Protein AF-A0A812RP19-F1 (afdb_monomer)

Solvent-accessible surface area (backbone atoms only — not comparable to full-atom values): 4779 Å² total; per-residue (Å²): 86,59,49,85,100,43,95,50,76,68,36,69,48,82,82,50,73,82,58,61,76,41,79,47,80,65,29,28,40,33,35,70,37,45,39,54,67,66,57,79,80,40,101,54,94,68,86,44,77,41,81,46,75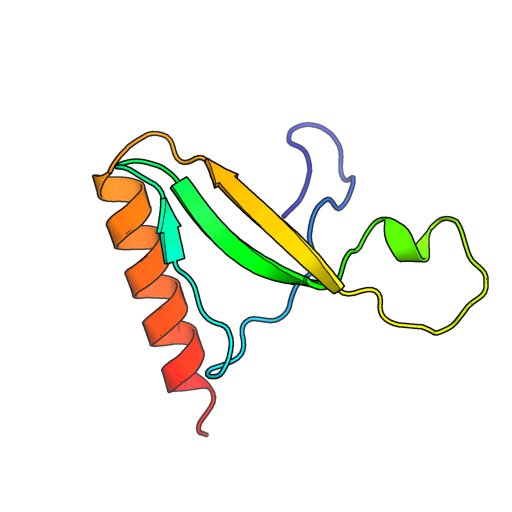,50,78,47,98,36,47,68,54,42,54,53,51,51,50,53,52,51,54,56,28,63,67,68,79,122

Foldseek 3Di:
DADPPDRHDAFDFDQALPWDWDDDPQFKIKTKGFGPVVVVPDPDPDGDIDIDIDGHPGSVVVVVVVVVSNVVNVVVPD

Secondary structure (DSSP, 8-state):
-B-TTS--B-------TT---EEETTTEEEEEEE-SSTTTT-------EEEEEEE-S-HHHHHHHHHHHHHHHHGGG-

Sequence (78 aa):
MRMRGVLKLLLNTPVFPTTRYEMVGQKSVRFVGVDAEAQDGTKSEEVSFSAFRLNLHSSDQQGKFLAVLRDAADGAKD

pLDDT: mean 84.88, std 13.82, range [42.62, 97.06]

InterPro domains:
  IPR011993 PH-like domain superfamily [G3DSA:2.30.29.30] (1-77)

Nearest PDB structures (foldseek):
  7mo0-assembly2_D  TM=7.648E-01  e=1.657E-02  Homo sapiens
  4khb-assembly4_G  TM=4.699E-01  e=2.888E-01  Thermochaetoides thermophila DSM 1495
  6y57-assembly1_LB  TM=5.017E-01  e=2.542E+00  Homo sapiens
  7wkk-assembly1_D  TM=4.371E-01  e=3.691E+00  Xenopus laevis
  7alb-assembly2_N  TM=3.797E-01  e=3.927E+00  Homo sapiens

Organism: NCBI:txid878477

Mean predicted aligned error: 6.24 Å

Radius of gyration: 13.96 Å; Cα contacts (8 Å, |Δi|>4): 102; chains: 1; bounding box: 31×34×32 Å

Structure (mmCIF, N/CA/C/O backbone):
data_AF-A0A812RP19-F1
#
_entry.id   AF-A0A812RP19-F1
#
loop_
_atom_site.group_PDB
_atom_site.id
_atom_site.type_symbol
_atom_site.label_atom_id
_atom_site.label_alt_id
_atom_site.label_comp_id
_atom_site.label_asym_id
_atom_site.label_entity_id
_atom_site.label_seq_id
_atom_site.pdbx_PDB_ins_code
_atom_site.Cartn_x
_atom_site.Cartn_y
_atom_site.Cartn_z
_atom_site.occupancy
_atom_site.B_iso_or_equiv
_atom_site.auth_seq_id
_atom_site.auth_comp_id
_atom_site.auth_asym_id
_atom_site.auth_atom_id
_atom_site.pdbx_PDB_model_num
ATOM 1 N N . MET A 1 1 ? -7.502 4.135 -5.502 1.00 90.00 1 MET A N 1
ATOM 2 C CA . MET A 1 1 ? -8.450 4.249 -4.369 1.00 90.00 1 MET A CA 1
ATOM 3 C C . MET A 1 1 ? -9.437 5.380 -4.629 1.00 90.00 1 MET A C 1
ATOM 5 O O . MET A 1 1 ? -9.052 6.392 -5.208 1.00 90.00 1 MET A O 1
ATOM 9 N N . ARG A 1 2 ? -10.694 5.219 -4.203 1.00 90.81 2 ARG A N 1
ATOM 10 C CA . ARG A 1 2 ? -11.745 6.247 -4.295 1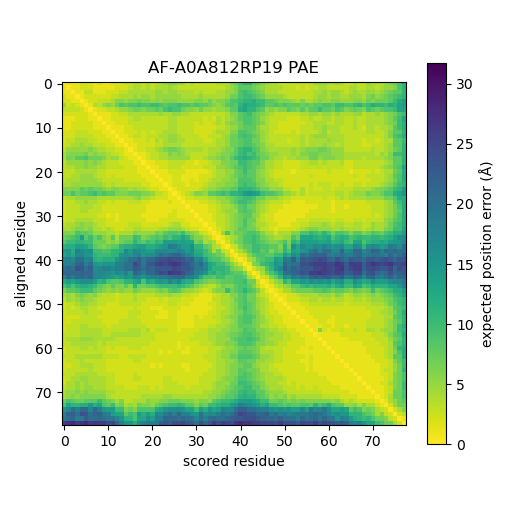.00 90.81 2 ARG A CA 1
ATOM 11 C C . ARG A 1 2 ? -12.336 6.530 -2.919 1.00 90.81 2 ARG A C 1
ATOM 13 O O . ARG A 1 2 ? -12.293 5.661 -2.047 1.00 90.81 2 ARG A O 1
ATOM 20 N N . MET A 1 3 ? -12.883 7.727 -2.739 1.00 90.75 3 MET A N 1
ATOM 21 C CA . MET A 1 3 ? -13.640 8.064 -1.536 1.00 90.75 3 MET A CA 1
ATOM 22 C C . MET A 1 3 ? -14.896 7.181 -1.459 1.00 90.75 3 MET A C 1
ATOM 24 O O . MET A 1 3 ? -15.526 6.881 -2.468 1.00 90.75 3 MET A O 1
ATOM 28 N N . ARG A 1 4 ? -15.278 6.714 -0.269 1.00 92.88 4 ARG A N 1
ATOM 29 C CA . ARG A 1 4 ? -16.521 5.943 -0.126 1.00 92.88 4 ARG A CA 1
ATOM 30 C C . ARG A 1 4 ? -17.721 6.886 -0.246 1.00 92.88 4 ARG A C 1
ATOM 32 O O . ARG A 1 4 ? -17.724 7.945 0.365 1.00 92.88 4 ARG A O 1
ATOM 39 N N . GLY A 1 5 ? -18.743 6.487 -1.003 1.00 94.69 5 GLY A N 1
ATOM 40 C CA . GLY A 1 5 ? -19.975 7.271 -1.177 1.00 94.69 5 GLY A CA 1
ATOM 41 C C . GLY A 1 5 ? -19.878 8.405 -2.203 1.00 94.69 5 GLY A C 1
ATOM 42 O O . GLY A 1 5 ? -20.900 8.982 -2.552 1.00 94.69 5 GLY A O 1
ATOM 43 N N . VAL A 1 6 ? -18.684 8.686 -2.734 1.00 91.69 6 VAL A N 1
ATOM 44 C CA . VAL A 1 6 ? -18.455 9.679 -3.792 1.00 91.69 6 VAL A CA 1
ATOM 45 C C . VAL A 1 6 ? -17.481 9.080 -4.801 1.00 91.69 6 VAL A C 1
ATOM 47 O O . VAL A 1 6 ? -16.466 8.520 -4.414 1.00 91.69 6 VAL A O 1
ATOM 50 N N . LEU A 1 7 ? -17.714 9.218 -6.106 1.00 86.75 7 LEU A N 1
ATOM 51 C CA . LEU A 1 7 ? -16.812 8.657 -7.125 1.00 86.75 7 LEU A CA 1
ATOM 52 C C . LEU A 1 7 ? -15.459 9.395 -7.245 1.00 86.75 7 LEU A C 1
ATOM 54 O O . LEU A 1 7 ? -14.720 9.145 -8.194 1.00 86.75 7 LEU A O 1
ATOM 58 N N . LYS A 1 8 ? -15.091 10.261 -6.293 1.00 87.19 8 LYS A N 1
ATOM 59 C CA . LYS A 1 8 ? -13.826 11.007 -6.304 1.00 87.19 8 LYS A CA 1
ATOM 60 C C . LYS A 1 8 ? -12.626 10.066 -6.164 1.00 87.19 8 LYS A C 1
ATOM 62 O O . LYS A 1 8 ? -12.600 9.184 -5.300 1.00 87.19 8 LYS A O 1
ATOM 67 N N . LEU A 1 9 ? -11.629 10.268 -7.019 1.00 87.06 9 LEU A N 1
ATOM 68 C CA . LEU A 1 9 ? -10.365 9.540 -7.023 1.00 87.06 9 LEU A CA 1
ATOM 69 C C . LEU A 1 9 ? -9.417 10.164 -5.987 1.00 87.06 9 LEU A C 1
ATOM 71 O O . LEU A 1 9 ? -9.270 11.376 -5.956 1.00 87.06 9 LEU A O 1
ATOM 75 N N . LEU A 1 10 ? -8.836 9.341 -5.109 1.00 87.69 10 LEU A N 1
ATOM 76 C CA . LEU A 1 10 ? -7.949 9.801 -4.024 1.00 87.69 10 LEU A CA 1
ATOM 77 C C . LEU A 1 10 ? -6.492 9.389 -4.225 1.00 87.69 10 LEU A C 1
ATOM 79 O O . LEU A 1 10 ? -5.582 10.006 -3.695 1.00 87.69 10 LEU A O 1
ATOM 83 N N . LEU A 1 11 ? -6.277 8.285 -4.934 1.00 88.56 11 LEU A N 1
ATOM 84 C CA . LEU A 1 11 ? -4.952 7.744 -5.193 1.00 88.56 11 LEU A CA 1
ATOM 85 C C . LEU A 1 11 ? -5.024 6.898 -6.454 1.00 88.56 11 LEU A C 1
ATOM 87 O O . LEU A 1 11 ? -5.846 5.977 -6.517 1.00 88.56 11 LEU A O 1
ATOM 91 N N . ASN A 1 12 ? -4.150 7.165 -7.414 1.00 88.12 12 ASN A N 1
ATOM 92 C CA . ASN A 1 12 ? -4.012 6.361 -8.623 1.00 88.12 12 ASN A CA 1
ATOM 93 C C . ASN A 1 12 ? -2.544 6.048 -8.899 1.00 88.12 12 ASN A C 1
ATOM 95 O O . ASN A 1 12 ? -2.019 6.378 -9.957 1.00 88.12 12 ASN A O 1
ATOM 99 N N . THR A 1 13 ? -1.861 5.463 -7.916 1.00 88.44 13 THR A N 1
ATOM 100 C CA . THR A 1 13 ? -0.463 5.088 -8.111 1.00 88.44 13 THR A CA 1
ATOM 101 C C . THR A 1 13 ? -0.368 3.704 -8.757 1.00 88.44 13 THR A C 1
ATOM 103 O O . THR A 1 13 ? -1.007 2.770 -8.260 1.00 88.44 13 THR A O 1
ATOM 106 N N . PRO A 1 14 ? 0.434 3.534 -9.820 1.00 87.50 14 PRO A N 1
ATOM 107 C CA . PRO A 1 14 ? 0.860 2.208 -10.251 1.00 87.50 14 PRO A CA 1
ATOM 108 C C . PRO A 1 14 ? 1.666 1.520 -9.141 1.00 87.50 14 PRO A C 1
ATOM 110 O O . PRO A 1 14 ? 2.311 2.178 -8.316 1.00 87.50 14 PRO A O 1
ATOM 113 N N . VAL A 1 15 ? 1.607 0.190 -9.121 1.00 88.12 15 VAL A N 1
ATOM 114 C CA . VAL A 1 15 ? 2.416 -0.657 -8.239 1.00 88.12 15 VAL A CA 1
ATOM 115 C C . VAL A 1 15 ? 3.632 -1.100 -9.041 1.00 88.12 15 VAL A C 1
ATOM 117 O O . VAL A 1 15 ? 3.486 -1.847 -10.004 1.00 88.12 15 VAL A O 1
ATOM 120 N N . PHE A 1 16 ? 4.817 -0.616 -8.670 1.00 85.38 16 PHE A N 1
ATOM 121 C CA . PHE A 1 16 ? 6.065 -1.025 -9.309 1.00 85.38 16 PHE A CA 1
ATOM 122 C C . PHE A 1 16 ? 6.845 -1.989 -8.415 1.00 85.38 16 PHE A C 1
ATOM 124 O O . PHE A 1 16 ? 6.828 -1.826 -7.192 1.00 85.38 16 PHE A O 1
ATOM 131 N N . PRO A 1 17 ? 7.633 -2.911 -8.998 1.00 84.12 17 PRO A N 1
ATOM 132 C CA . PRO A 1 17 ? 8.546 -3.760 -8.229 1.00 84.12 17 PRO A CA 1
ATOM 133 C C . PRO A 1 17 ? 9.589 -2.974 -7.428 1.00 84.12 17 PRO A C 1
ATOM 135 O O . PRO A 1 17 ? 10.118 -3.453 -6.431 1.00 84.12 17 PRO A O 1
ATOM 138 N N . THR A 1 18 ? 9.888 -1.749 -7.861 1.00 85.75 18 THR A N 1
ATOM 139 C CA . THR A 1 18 ? 10.840 -0.847 -7.210 1.00 85.75 18 THR A CA 1
ATOM 140 C C . THR A 1 18 ? 10.210 0.005 -6.107 1.00 85.75 18 THR A C 1
ATOM 142 O O . THR A 1 18 ? 10.942 0.646 -5.347 1.00 85.75 18 THR A O 1
ATOM 145 N N . THR A 1 19 ? 8.877 0.024 -5.982 1.00 89.31 19 THR A N 1
ATOM 146 C CA . THR A 1 19 ? 8.196 0.798 -4.941 1.00 89.31 19 THR A CA 1
ATOM 147 C C . THR A 1 19 ? 8.456 0.169 -3.578 1.00 89.31 19 THR A C 1
ATOM 149 O O . THR A 1 19 ? 8.106 -0.980 -3.315 1.00 89.31 19 THR A O 1
ATOM 152 N N . ARG A 1 20 ? 9.048 0.948 -2.668 1.00 91.31 20 ARG A N 1
ATOM 153 C CA . ARG A 1 20 ? 9.236 0.529 -1.278 1.00 91.31 20 ARG A CA 1
ATOM 154 C C . ARG A 1 20 ? 7.964 0.779 -0.475 1.00 91.31 20 ARG A C 1
ATOM 156 O O . ARG A 1 20 ? 7.516 1.919 -0.355 1.00 91.31 20 ARG A O 1
ATOM 163 N N . TYR A 1 21 ? 7.427 -0.293 0.099 1.00 93.69 21 TYR A N 1
ATOM 164 C CA . TYR A 1 21 ? 6.319 -0.257 1.046 1.00 93.69 21 TYR A CA 1
ATOM 165 C C . TYR A 1 21 ? 6.848 -0.552 2.448 1.00 93.69 21 TYR A C 1
ATOM 167 O O . TYR A 1 21 ? 7.324 -1.650 2.730 1.00 93.69 21 TYR A O 1
ATOM 175 N N . GLU A 1 22 ? 6.773 0.435 3.333 1.00 94.88 22 GLU A N 1
ATOM 176 C CA . GLU A 1 22 ? 7.314 0.356 4.687 1.00 94.88 22 GLU A CA 1
ATOM 177 C C . GLU A 1 22 ? 6.191 0.175 5.703 1.00 94.88 22 GLU A C 1
ATOM 179 O O . GLU A 1 22 ? 5.204 0.916 5.705 1.00 94.88 22 GLU A O 1
ATOM 184 N N . MET A 1 23 ? 6.345 -0.787 6.612 1.00 95.69 23 MET A N 1
ATOM 185 C CA . MET A 1 23 ? 5.453 -0.902 7.762 1.00 95.69 23 MET A CA 1
ATOM 186 C C . MET A 1 23 ? 5.700 0.255 8.730 1.00 95.69 23 MET A C 1
ATOM 188 O O . MET A 1 23 ? 6.825 0.492 9.162 1.00 95.69 23 MET A O 1
ATOM 192 N N . VAL A 1 24 ? 4.629 0.944 9.117 1.00 95.19 24 VAL A N 1
ATOM 193 C CA . VAL A 1 24 ? 4.656 1.988 10.142 1.00 95.19 24 VAL A CA 1
ATOM 194 C C . VAL A 1 24 ? 3.766 1.543 11.299 1.00 95.19 24 VAL A C 1
ATOM 196 O O . VAL A 1 24 ? 2.536 1.581 11.222 1.00 95.19 24 VAL A O 1
ATOM 199 N N . GLY A 1 25 ? 4.396 1.088 12.381 1.00 94.19 25 GLY A N 1
ATOM 200 C CA . GLY A 1 25 ? 3.692 0.448 13.492 1.00 94.19 25 GLY A CA 1
ATOM 201 C C . GLY A 1 25 ? 2.937 -0.811 13.049 1.00 94.19 25 GLY A C 1
ATOM 202 O O . GLY A 1 25 ? 3.334 -1.491 12.105 1.00 94.19 25 GLY A O 1
ATOM 203 N N . GLN A 1 26 ? 1.829 -1.114 13.727 1.00 93.00 26 GLN A N 1
ATOM 204 C CA . GLN A 1 26 ? 1.091 -2.372 13.542 1.00 93.00 26 GLN A CA 1
ATOM 205 C C . GLN A 1 26 ? -0.090 -2.289 12.565 1.00 93.00 26 GLN A C 1
ATOM 207 O O . GLN A 1 26 ? -0.818 -3.262 12.426 1.00 93.00 26 GLN A O 1
ATOM 212 N N . LYS A 1 27 ? -0.383 -1.124 11.973 1.00 95.69 27 LYS A N 1
ATOM 213 C CA . LYS A 1 27 ? -1.605 -0.927 11.166 1.00 95.69 27 LYS A CA 1
ATOM 214 C C . LYS A 1 27 ? -1.445 0.063 10.017 1.00 95.69 27 LYS A C 1
ATOM 216 O O . LYS A 1 27 ? -2.444 0.457 9.423 1.00 95.69 27 LYS A O 1
ATOM 221 N N . SER A 1 28 ? -0.231 0.507 9.705 1.00 97.06 28 SER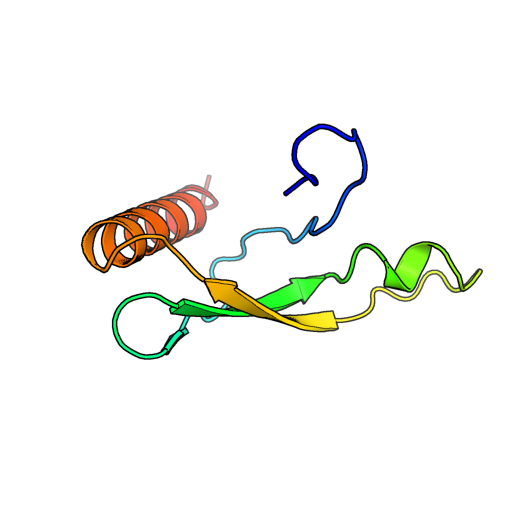 A N 1
ATOM 222 C CA . SER A 1 28 ? -0.025 1.498 8.648 1.00 97.06 28 SER A CA 1
ATOM 223 C C . SER A 1 28 ? 1.056 1.069 7.669 1.00 97.06 28 SER A C 1
ATOM 225 O O . SER A 1 28 ? 2.029 0.421 8.047 1.00 97.06 28 SER A O 1
ATOM 227 N N . VAL A 1 29 ? 0.915 1.472 6.412 1.00 96.81 29 VAL A N 1
ATOM 228 C CA . VAL A 1 29 ? 1.941 1.302 5.379 1.00 96.81 29 VAL A CA 1
ATOM 229 C C . VAL A 1 29 ? 2.281 2.666 4.799 1.00 96.81 29 VAL A C 1
ATOM 231 O O .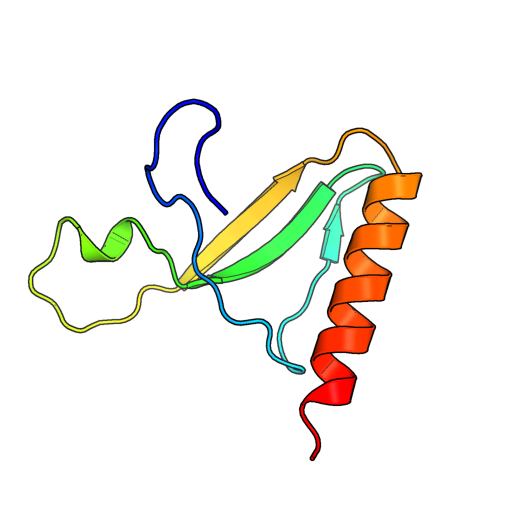 VAL A 1 29 ? 1.378 3.454 4.514 1.00 96.81 29 VAL A O 1
ATOM 234 N N . ARG A 1 30 ? 3.571 2.954 4.637 1.00 96.50 30 ARG A N 1
ATOM 235 C CA . ARG A 1 30 ? 4.075 4.155 3.970 1.00 96.50 30 ARG A CA 1
ATOM 236 C C . ARG A 1 30 ? 4.688 3.786 2.625 1.00 96.50 30 ARG A C 1
ATOM 238 O O . ARG A 1 30 ? 5.371 2.773 2.527 1.00 96.50 30 ARG A O 1
ATOM 245 N N . PHE A 1 31 ? 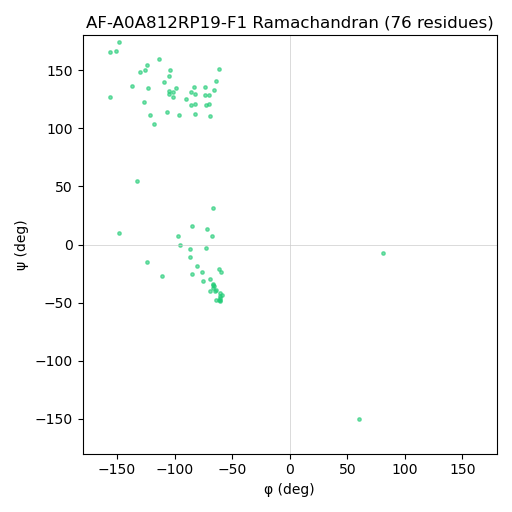4.448 4.603 1.608 1.00 94.94 31 PHE A N 1
ATOM 246 C CA . PHE A 1 31 ? 5.059 4.459 0.285 1.00 94.94 31 PHE A CA 1
ATOM 247 C C . PHE A 1 31 ? 5.073 5.802 -0.446 1.00 94.94 31 PHE A C 1
ATOM 249 O O . PHE A 1 31 ? 4.385 6.744 -0.049 1.00 94.94 31 PHE A O 1
ATOM 256 N N . VAL A 1 32 ? 5.854 5.889 -1.518 1.00 93.25 32 VAL A N 1
ATOM 257 C CA . VAL A 1 32 ? 5.818 7.013 -2.463 1.00 93.25 32 VAL A CA 1
ATOM 258 C C . VAL A 1 32 ? 4.984 6.595 -3.667 1.00 93.25 32 VAL A C 1
ATOM 260 O O . VAL A 1 32 ? 5.132 5.475 -4.157 1.00 93.25 32 VAL A O 1
ATOM 263 N N . GLY A 1 33 ? 4.095 7.472 -4.121 1.00 91.00 33 GLY A N 1
ATOM 264 C CA . GLY A 1 33 ? 3.229 7.209 -5.263 1.00 91.00 33 GLY A CA 1
ATOM 265 C C . GLY A 1 33 ? 2.903 8.469 -6.050 1.00 91.00 33 GLY A C 1
ATOM 266 O O . GLY A 1 33 ? 3.261 9.574 -5.645 1.00 91.00 33 GLY A O 1
ATOM 267 N N . VAL A 1 34 ? 2.210 8.284 -7.169 1.00 87.19 34 VAL A N 1
ATOM 268 C CA . VAL A 1 34 ? 1.721 9.393 -7.996 1.00 87.19 34 VAL A CA 1
ATOM 269 C C . VAL A 1 34 ? 0.539 10.071 -7.309 1.00 87.19 34 VAL A C 1
ATOM 271 O O . VAL A 1 34 ? -0.428 9.409 -6.914 1.00 87.19 34 VAL A O 1
ATOM 274 N N . ASP A 1 35 ? 0.626 11.391 -7.178 1.00 82.00 35 ASP A N 1
ATOM 275 C CA . ASP A 1 35 ? -0.427 12.217 -6.607 1.00 82.00 35 ASP A CA 1
ATOM 276 C C . ASP A 1 35 ? -1.500 12.534 -7.652 1.00 82.00 35 ASP A C 1
ATOM 278 O O . ASP A 1 35 ? -1.263 13.250 -8.624 1.00 82.00 35 ASP A O 1
ATOM 282 N N . ALA A 1 36 ? -2.693 11.974 -7.446 1.00 72.75 36 ALA A N 1
ATOM 283 C CA . ALA A 1 36 ? -3.822 12.165 -8.347 1.00 72.75 36 ALA A CA 1
ATOM 284 C C . ALA A 1 36 ? -4.479 13.548 -8.192 1.00 72.75 36 ALA A C 1
ATOM 286 O O . ALA A 1 36 ? -5.118 14.008 -9.132 1.00 72.75 36 ALA A O 1
ATOM 287 N N . GLU A 1 37 ? -4.344 14.211 -7.037 1.00 70.94 37 GLU A N 1
ATOM 288 C CA . GLU A 1 37 ? -4.944 15.535 -6.810 1.00 70.94 37 GLU A CA 1
ATOM 289 C C . GLU A 1 37 ? -4.046 16.666 -7.322 1.00 70.94 37 GLU A C 1
ATOM 291 O O . GLU A 1 37 ? -4.547 17.717 -7.719 1.00 70.94 37 GLU A O 1
ATOM 296 N N . ALA A 1 38 ? -2.731 16.439 -7.399 1.00 61.72 38 ALA A N 1
ATOM 297 C CA . ALA A 1 38 ? -1.789 17.402 -7.969 1.00 61.72 38 ALA A CA 1
ATOM 298 C C . ALA A 1 38 ? -2.058 17.711 -9.457 1.00 61.72 38 ALA A C 1
ATOM 300 O O . ALA A 1 38 ? -1.666 18.767 -9.943 1.00 61.72 38 ALA A O 1
ATOM 301 N N . GLN A 1 39 ? -2.761 16.830 -10.176 1.00 58.50 39 GLN A N 1
ATOM 302 C CA . GLN A 1 39 ? -3.119 17.048 -11.582 1.00 58.50 39 GLN A CA 1
ATOM 303 C C . GLN A 1 39 ? -4.345 17.957 -11.778 1.00 58.50 39 GLN A C 1
ATOM 305 O O . GLN A 1 39 ? -4.515 18.511 -12.860 1.00 58.50 39 GLN A O 1
ATOM 310 N N . ASP A 1 40 ? -5.184 18.155 -10.754 1.00 59.88 40 ASP A N 1
ATOM 311 C CA . ASP A 1 40 ? -6.486 18.837 -10.894 1.00 59.88 40 ASP A CA 1
ATOM 312 C C . ASP A 1 40 ? -6.391 20.377 -10.767 1.00 59.88 40 ASP A C 1
ATOM 314 O O . ASP A 1 40 ? -7.380 21.090 -10.936 1.00 59.88 40 ASP A O 1
ATOM 318 N N . GLY A 1 41 ? -5.199 20.917 -10.473 1.00 54.59 41 GLY A N 1
ATOM 319 C CA . GLY A 1 41 ? -4.979 22.354 -10.232 1.00 54.59 41 GLY A CA 1
ATOM 320 C C . GLY A 1 41 ? -3.921 23.024 -11.109 1.00 54.59 41 GLY A C 1
ATOM 321 O O . GLY A 1 41 ? -3.887 24.252 -11.203 1.00 54.59 41 GLY A O 1
ATOM 322 N N . THR A 1 42 ? -3.071 22.253 -11.785 1.00 51.59 42 THR A N 1
ATOM 323 C CA . THR A 1 42 ? -1.977 22.779 -12.607 1.00 51.59 42 THR A CA 1
ATOM 324 C C . THR A 1 42 ? -2.060 22.207 -14.011 1.00 51.59 42 THR A C 1
ATOM 326 O O . THR A 1 42 ? -1.978 21.000 -14.194 1.00 51.59 42 THR A O 1
ATOM 329 N N . LYS A 1 43 ? -2.148 23.081 -15.023 1.00 54.31 43 LYS A N 1
ATOM 330 C CA . LYS A 1 43 ? -1.973 22.755 -16.457 1.00 54.31 43 LYS A CA 1
ATOM 331 C C . LYS A 1 43 ? -0.525 22.337 -16.795 1.00 54.31 43 LYS A C 1
ATOM 333 O O . LYS A 1 43 ? -0.023 22.668 -17.863 1.00 54.31 43 LYS A O 1
ATOM 338 N N . SER A 1 44 ? 0.171 21.714 -15.852 1.00 55.12 44 SER A N 1
ATOM 339 C CA . SER A 1 44 ? 1.513 21.176 -16.025 1.00 55.12 44 SER A CA 1
ATOM 340 C C . SER A 1 44 ? 1.362 19.673 -16.218 1.00 55.12 44 SER A C 1
ATOM 342 O O . SER A 1 44 ? 0.720 19.012 -15.406 1.00 55.12 44 SER A O 1
ATOM 344 N N . GLU A 1 45 ? 1.941 19.134 -17.288 1.00 62.41 45 GLU A N 1
ATOM 345 C CA . GLU A 1 45 ? 2.025 17.688 -17.551 1.00 62.41 45 GLU A CA 1
ATOM 346 C C . GLU A 1 45 ? 2.948 16.954 -16.552 1.00 62.41 45 GLU A C 1
ATOM 348 O O . GLU A 1 45 ? 3.237 15.768 -16.711 1.00 62.41 45 GLU A O 1
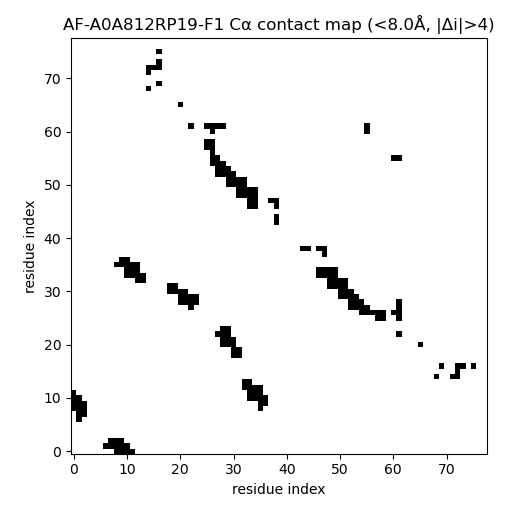ATOM 353 N N . GLU A 1 46 ? 3.434 17.639 -15.514 1.00 67.50 46 GLU A N 1
ATOM 354 C CA . GLU A 1 46 ? 4.332 17.067 -14.523 1.00 67.50 46 GLU A CA 1
ATOM 355 C C . GLU A 1 46 ? 3.608 16.102 -13.580 1.00 67.50 46 GLU A C 1
ATOM 357 O O . GLU A 1 46 ? 2.693 16.444 -12.828 1.00 67.50 46 GLU A O 1
ATOM 362 N N . VAL A 1 47 ? 4.078 14.856 -13.594 1.00 73.50 47 VAL A N 1
ATOM 363 C CA . VAL A 1 47 ? 3.700 13.832 -12.624 1.00 73.50 47 VAL A CA 1
ATOM 364 C C . VAL A 1 47 ? 4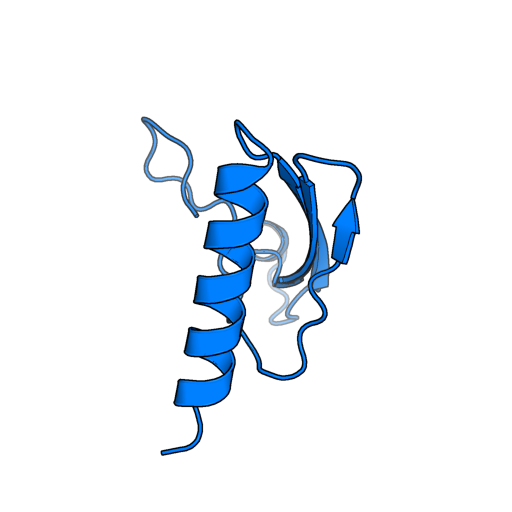.293 14.208 -11.266 1.00 73.50 47 VAL A C 1
ATOM 366 O O . VAL A 1 47 ? 5.505 14.136 -11.067 1.00 73.50 47 VAL A O 1
ATOM 369 N N . SER A 1 48 ? 3.435 14.584 -10.318 1.00 83.38 48 SER A N 1
ATOM 370 C CA . SER A 1 48 ? 3.850 14.836 -8.937 1.00 83.38 48 SER A CA 1
ATOM 371 C C . SER A 1 48 ? 3.929 13.532 -8.140 1.00 83.38 48 SER A C 1
ATOM 373 O O . SER A 1 48 ? 3.027 12.689 -8.202 1.00 83.38 48 SER A O 1
ATOM 375 N N . PHE A 1 49 ? 5.004 13.378 -7.365 1.00 87.19 49 PHE A N 1
ATOM 376 C CA . PHE A 1 49 ? 5.190 12.266 -6.437 1.00 87.19 49 PHE A CA 1
ATOM 377 C C . PHE A 1 49 ? 4.977 12.735 -5.001 1.00 87.19 49 PHE A C 1
ATOM 379 O O . PHE A 1 49 ? 5.621 13.678 -4.543 1.00 87.19 49 PHE A O 1
ATOM 386 N N . SER A 1 50 ? 4.140 12.007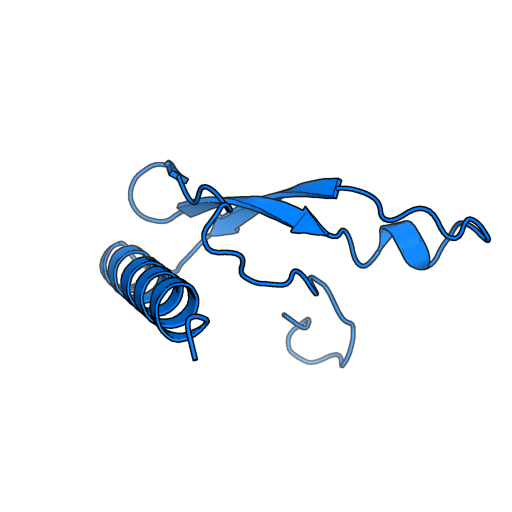 -4.266 1.00 89.69 50 SER A N 1
ATOM 387 C CA . SER A 1 50 ? 3.807 12.297 -2.871 1.00 89.69 50 SER A CA 1
ATOM 388 C C . SER A 1 50 ? 4.065 11.079 -1.984 1.00 89.69 50 SER A C 1
ATOM 390 O O . SER A 1 50 ? 3.967 9.924 -2.411 1.00 89.69 50 SER A O 1
ATOM 392 N N . ALA A 1 51 ? 4.410 11.330 -0.719 1.00 92.19 51 ALA A N 1
ATOM 393 C CA . ALA A 1 51 ? 4.524 10.285 0.292 1.00 92.19 51 ALA A CA 1
ATOM 394 C C . ALA A 1 51 ? 3.153 10.023 0.924 1.00 92.19 51 ALA A C 1
ATOM 396 O O . ALA A 1 51 ? 2.573 10.899 1.564 1.00 92.19 51 ALA A O 1
ATOM 397 N N . PHE A 1 52 ? 2.665 8.793 0.802 1.00 93.62 52 PHE A N 1
ATOM 398 C CA . PHE A 1 52 ? 1.380 8.369 1.341 1.00 93.62 52 PHE A CA 1
ATOM 399 C C . PHE A 1 52 ? 1.561 7.510 2.585 1.00 93.62 52 PHE A C 1
ATOM 401 O O . PHE A 1 52 ? 2.488 6.703 2.681 1.00 93.62 52 PHE A O 1
ATOM 408 N N . ARG A 1 53 ? 0.628 7.649 3.530 1.00 95.44 53 ARG A N 1
ATOM 409 C CA . ARG A 1 53 ? 0.457 6.737 4.663 1.00 95.44 53 ARG A CA 1
ATOM 410 C C . ARG A 1 53 ? -0.951 6.157 4.627 1.00 95.44 53 ARG A C 1
ATOM 412 O O . ARG A 1 53 ? -1.921 6.862 4.887 1.00 95.44 53 ARG A O 1
ATOM 419 N N . LEU A 1 54 ? -1.051 4.863 4.349 1.00 94.88 54 LEU A N 1
ATOM 420 C CA . LEU A 1 54 ? -2.301 4.118 4.399 1.00 94.88 54 LEU A CA 1
ATOM 421 C C . LEU A 1 54 ? -2.492 3.539 5.800 1.00 94.88 54 LEU A C 1
ATOM 423 O O . LEU A 1 54 ? -1.621 2.827 6.292 1.00 94.88 54 LEU A O 1
ATOM 427 N N . ASN A 1 55 ? -3.627 3.825 6.433 1.00 96.50 55 ASN A N 1
ATOM 428 C CA . ASN A 1 55 ? -4.011 3.234 7.714 1.00 96.50 55 ASN A CA 1
ATOM 429 C C . ASN A 1 55 ? -5.040 2.124 7.477 1.00 96.50 55 ASN A C 1
ATOM 431 O O . ASN A 1 55 ? -6.027 2.326 6.774 1.00 96.50 55 ASN A O 1
ATOM 435 N N . LEU A 1 56 ? -4.807 0.964 8.078 1.00 96.31 56 LEU A N 1
ATOM 436 C CA . LEU A 1 56 ? -5.599 -0.252 7.935 1.00 96.31 56 LEU A CA 1
ATOM 437 C C . LEU A 1 56 ? -6.283 -0.592 9.263 1.00 96.31 56 LEU A C 1
ATOM 439 O O . LEU A 1 56 ? -5.876 -0.148 10.337 1.00 96.31 56 LEU A O 1
ATOM 443 N N . HIS A 1 57 ? -7.343 -1.397 9.208 1.00 95.12 57 HIS A N 1
ATOM 444 C CA . HIS A 1 57 ? -8.144 -1.709 10.397 1.00 95.12 57 HIS A CA 1
ATOM 445 C C . HIS A 1 57 ? -7.398 -2.588 11.422 1.00 95.12 57 HIS A C 1
ATOM 447 O O . HIS A 1 57 ? -7.624 -2.480 12.635 1.00 95.12 57 HIS A O 1
ATOM 453 N N . SER A 1 58 ? -6.476 -3.435 10.958 1.00 96.19 58 SER A N 1
ATOM 454 C CA . SER A 1 58 ? -5.721 -4.379 11.785 1.00 96.19 58 SER A CA 1
ATOM 455 C C . SER A 1 58 ? -4.333 -4.676 11.209 1.00 96.19 58 SER A C 1
ATOM 457 O O . SER A 1 58 ? -4.053 -4.379 10.046 1.00 96.19 58 SER A O 1
ATOM 459 N N . SER A 1 59 ? -3.480 -5.291 12.030 1.00 95.31 59 SER A N 1
ATOM 460 C CA . SER A 1 59 ? -2.171 -5.816 11.619 1.00 95.31 59 SER A CA 1
ATOM 461 C C . SER A 1 59 ? -2.288 -6.967 10.627 1.00 95.31 59 SER A C 1
ATOM 463 O O . SER A 1 59 ? -1.516 -7.048 9.681 1.00 95.31 59 SER A O 1
ATOM 465 N N 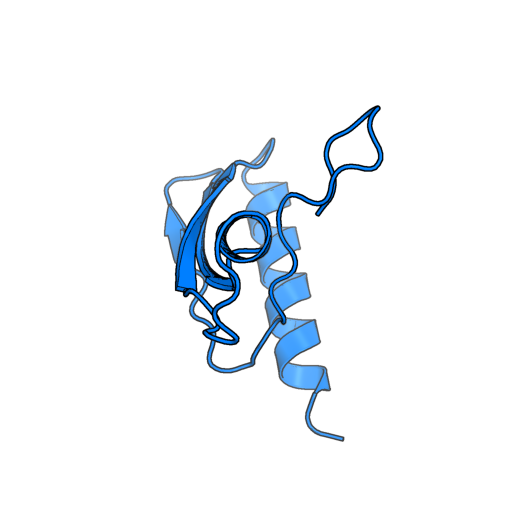. ASP A 1 60 ? -3.301 -7.818 10.781 1.00 97.00 60 ASP A N 1
ATOM 466 C CA . ASP A 1 60 ? -3.613 -8.872 9.812 1.00 97.00 60 ASP A CA 1
ATOM 467 C C . ASP A 1 60 ? -3.895 -8.288 8.415 1.00 97.00 60 ASP A C 1
ATOM 469 O O . ASP A 1 60 ? -3.347 -8.751 7.417 1.00 97.00 60 ASP A O 1
ATOM 473 N N . GLN A 1 61 ? -4.670 -7.200 8.339 1.00 96.81 61 GLN A N 1
ATOM 474 C CA . GLN A 1 61 ? -4.929 -6.509 7.072 1.00 96.81 61 GLN A CA 1
ATOM 475 C C . GLN A 1 61 ? -3.670 -5.843 6.501 1.00 96.81 61 GLN A C 1
ATOM 477 O O . GLN A 1 61 ? -3.495 -5.829 5.287 1.00 96.81 61 GLN A O 1
ATOM 482 N N . GLN A 1 62 ? -2.770 -5.341 7.354 1.00 96.44 62 GLN A N 1
ATOM 483 C CA . GLN A 1 62 ? -1.451 -4.846 6.937 1.00 96.44 62 GLN A CA 1
ATOM 484 C C . GLN A 1 62 ? -0.614 -5.946 6.282 1.00 96.44 62 GLN A C 1
ATOM 486 O O . GLN A 1 62 ? -0.092 -5.734 5.189 1.00 96.44 62 GLN A O 1
ATOM 491 N N . GLY A 1 63 ? -0.544 -7.127 6.900 1.00 95.31 63 GLY A N 1
ATOM 492 C CA . GLY A 1 63 ? 0.167 -8.276 6.338 1.00 95.31 63 GLY A CA 1
ATOM 493 C C . GLY A 1 63 ? -0.419 -8.730 5.000 1.00 95.31 63 GLY A C 1
ATOM 494 O O . GLY A 1 63 ? 0.315 -8.881 4.025 1.00 95.31 63 GLY A O 1
ATOM 495 N N . LYS A 1 64 ? -1.749 -8.871 4.922 1.00 96.12 64 LYS A N 1
ATOM 496 C CA . LYS A 1 64 ? -2.456 -9.254 3.686 1.00 96.12 64 LYS A CA 1
ATOM 497 C C . LYS A 1 64 ? -2.236 -8.251 2.558 1.00 96.12 64 LYS A C 1
ATOM 499 O O . LYS A 1 64 ? -1.961 -8.651 1.433 1.00 96.12 64 LYS A O 1
ATOM 504 N N . PHE A 1 65 ? -2.317 -6.958 2.862 1.00 94.50 65 PHE A N 1
ATOM 505 C CA . PHE A 1 65 ? -2.088 -5.898 1.885 1.00 94.50 65 PHE A CA 1
ATOM 506 C C . PHE A 1 65 ? -0.673 -5.960 1.294 1.00 94.50 65 PHE A C 1
ATOM 508 O O . PHE A 1 65 ? -0.512 -5.909 0.078 1.00 94.50 65 PHE A O 1
ATOM 515 N N . LEU A 1 66 ? 0.348 -6.126 2.139 1.00 93.56 66 LEU A N 1
ATOM 516 C CA . LEU A 1 66 ? 1.739 -6.222 1.687 1.00 93.56 66 LEU A CA 1
ATOM 517 C C . LEU A 1 66 ? 2.009 -7.493 0.874 1.00 93.56 66 LEU A C 1
ATOM 519 O O . LEU A 1 66 ? 2.751 -7.431 -0.103 1.00 93.56 66 LEU A O 1
ATOM 523 N N . ALA A 1 67 ? 1.394 -8.621 1.242 1.00 93.19 67 ALA A N 1
ATOM 524 C CA . ALA A 1 67 ? 1.501 -9.858 0.472 1.00 93.19 67 ALA A CA 1
ATOM 525 C C . ALA A 1 67 ? 0.958 -9.675 -0.954 1.00 93.19 67 ALA A C 1
ATOM 527 O O . ALA A 1 67 ? 1.668 -9.959 -1.911 1.00 93.19 67 ALA A O 1
ATOM 528 N N . VAL A 1 68 ? -0.239 -9.092 -1.095 1.00 93.31 68 VAL A N 1
ATOM 529 C CA . VAL A 1 68 ? -0.844 -8.816 -2.410 1.00 93.31 68 VAL A CA 1
ATOM 530 C C . VAL A 1 68 ? 0.019 -7.872 -3.248 1.00 93.31 68 VAL A C 1
ATOM 532 O O . VAL A 1 68 ? 0.176 -8.094 -4.444 1.00 93.31 68 VAL A O 1
ATOM 535 N N . LEU A 1 69 ? 0.594 -6.825 -2.644 1.00 91.12 69 LEU A N 1
ATOM 536 C CA . LEU A 1 69 ? 1.469 -5.898 -3.369 1.00 91.12 69 LEU A CA 1
ATOM 537 C C . LEU A 1 69 ? 2.746 -6.566 -3.877 1.00 91.12 69 LEU A C 1
ATOM 539 O O . LEU A 1 69 ? 3.171 -6.278 -4.992 1.00 91.12 69 LEU A O 1
ATOM 543 N N . ARG A 1 70 ? 3.349 -7.448 -3.073 1.00 89.06 70 ARG A N 1
ATOM 544 C CA . ARG A 1 70 ? 4.530 -8.213 -3.484 1.00 89.06 70 ARG A CA 1
ATOM 545 C C . ARG A 1 70 ? 4.197 -9.139 -4.650 1.00 89.06 70 ARG A C 1
ATOM 547 O O . ARG A 1 70 ? 4.903 -9.121 -5.649 1.00 89.06 70 ARG A O 1
ATOM 554 N N . ASP A 1 71 ? 3.097 -9.878 -4.550 1.00 88.81 71 ASP A N 1
ATOM 555 C CA . ASP A 1 71 ? 2.686 -10.814 -5.597 1.00 88.81 71 ASP A CA 1
ATOM 556 C C . ASP A 1 71 ? 2.347 -10.067 -6.905 1.00 88.81 71 ASP A C 1
ATOM 558 O O . ASP A 1 71 ? 2.733 -10.497 -7.991 1.00 88.81 71 ASP A O 1
ATOM 562 N N . ALA A 1 72 ? 1.701 -8.898 -6.809 1.00 86.19 72 ALA A N 1
ATOM 563 C CA . ALA A 1 72 ? 1.414 -8.037 -7.959 1.00 86.19 72 ALA A CA 1
ATOM 564 C C . ALA A 1 72 ? 2.680 -7.438 -8.596 1.00 86.19 72 ALA A C 1
ATOM 566 O O . ALA A 1 72 ? 2.736 -7.275 -9.813 1.00 86.19 72 ALA A O 1
ATOM 567 N N . ALA A 1 73 ? 3.692 -7.112 -7.790 1.00 80.81 73 ALA A N 1
ATOM 568 C CA . ALA A 1 73 ? 4.984 -6.644 -8.277 1.00 80.81 73 ALA A CA 1
ATOM 569 C C . ALA A 1 73 ? 5.777 -7.756 -8.987 1.00 80.81 73 ALA A C 1
ATOM 571 O O . ALA A 1 73 ? 6.407 -7.500 -10.011 1.00 80.81 73 ALA A O 1
ATOM 572 N N . ASP A 1 74 ? 5.745 -8.985 -8.474 1.00 76.88 74 ASP A N 1
ATOM 573 C CA . ASP A 1 74 ? 6.474 -10.109 -9.067 1.00 76.88 74 ASP A CA 1
ATOM 574 C C . ASP A 1 74 ? 5.805 -10.654 -10.339 1.00 76.88 74 ASP A C 1
ATOM 576 O O . ASP A 1 74 ? 6.506 -11.083 -11.255 1.00 76.88 74 ASP A O 1
ATOM 580 N N . GLY A 1 75 ? 4.473 -10.575 -10.433 1.00 64.62 75 GLY A N 1
ATOM 581 C CA . GLY A 1 75 ? 3.698 -10.976 -11.614 1.00 64.62 75 GLY A CA 1
ATOM 582 C C . GLY A 1 75 ? 3.806 -10.037 -12.823 1.00 64.62 75 GLY A C 1
ATOM 583 O O . GLY A 1 75 ? 3.251 -10.337 -13.871 1.00 64.62 75 GLY A O 1
ATOM 584 N N . ALA A 1 76 ? 4.520 -8.911 -12.716 1.00 56.22 76 ALA A N 1
ATOM 585 C CA . ALA A 1 76 ? 4.742 -7.969 -13.820 1.00 56.22 76 ALA A CA 1
ATOM 586 C C . ALA A 1 76 ? 5.941 -8.341 -14.726 1.00 56.22 76 ALA A C 1
ATOM 588 O O . ALA A 1 76 ? 6.452 -7.483 -15.445 1.00 56.22 76 ALA A O 1
ATOM 589 N N . LYS A 1 77 ? 6.439 -9.584 -14.645 1.00 52.62 77 LYS A N 1
ATOM 590 C CA . LYS A 1 77 ? 7.634 -10.072 -15.364 1.00 52.62 77 LYS A CA 1
ATOM 591 C C . LYS A 1 77 ? 7.346 -10.832 -16.669 1.00 52.62 77 LYS A C 1
ATOM 593 O O . LYS A 1 77 ? 8.301 -11.354 -17.242 1.00 52.62 77 LYS A O 1
ATOM 598 N N . ASP A 1 78 ? 6.098 -10.866 -17.133 1.00 42.62 78 ASP A N 1
ATOM 599 C CA . ASP A 1 78 ? 5.693 -11.559 -18.368 1.00 42.62 78 ASP A CA 1
ATOM 600 C C . ASP A 1 78 ? 5.598 -10.620 -19.582 1.00 42.62 78 ASP A C 1
ATOM 602 O O . ASP A 1 78 ? 4.927 -9.565 -19.475 1.00 42.62 78 ASP A O 1
#